Protein AF-A0A5J5PH80-F1 (afdb_monomer_lite)

Structure (mmCIF, N/CA/C/O backbone):
data_AF-A0A5J5PH80-F1
#
_entry.id   AF-A0A5J5PH80-F1
#
loop_
_atom_site.group_PDB
_atom_site.id
_atom_site.type_symbol
_atom_site.label_atom_id
_atom_site.label_alt_id
_atom_site.label_comp_id
_atom_site.label_asym_id
_atom_site.label_entity_id
_atom_site.label_seq_id
_atom_site.pdbx_PDB_ins_code
_atom_site.Cartn_x
_atom_site.Cartn_y
_atom_site.Cartn_z
_atom_site.occupancy
_atom_site.B_iso_or_equiv
_atom_site.auth_seq_id
_atom_site.auth_comp_id
_atom_site.auth_asym_id
_atom_site.auth_atom_id
_atom_site.pdbx_PDB_model_num
ATOM 1 N N . MET A 1 1 ? -24.394 7.312 4.387 1.00 53.53 1 MET A N 1
ATOM 2 C CA . MET A 1 1 ? -23.937 7.908 5.662 1.00 53.53 1 MET A CA 1
ATOM 3 C C . MET A 1 1 ? -22.874 6.989 6.237 1.00 53.53 1 MET A C 1
ATOM 5 O O . MET A 1 1 ? -23.174 5.819 6.435 1.00 53.53 1 MET A O 1
ATOM 9 N N . ASN A 1 2 ? -21.636 7.462 6.398 1.00 76.44 2 ASN A N 1
ATOM 10 C CA . ASN A 1 2 ? -20.517 6.622 6.822 1.00 76.44 2 ASN A CA 1
ATOM 11 C C . ASN A 1 2 ? -20.272 6.758 8.334 1.00 76.44 2 ASN A C 1
ATOM 13 O O . ASN A 1 2 ? -19.754 7.769 8.801 1.00 76.44 2 ASN A O 1
ATOM 17 N N . VAL A 1 3 ? -20.678 5.745 9.103 1.00 77.25 3 VAL A N 1
ATOM 18 C CA . VAL A 1 3 ? -20.562 5.739 10.574 1.00 77.25 3 VAL A CA 1
ATOM 19 C C . VAL A 1 3 ? -19.098 5.765 11.028 1.00 77.25 3 VAL A C 1
ATOM 21 O O . VAL A 1 3 ? -18.773 6.423 12.016 1.00 77.25 3 VAL A O 1
ATOM 24 N N . ILE A 1 4 ? -18.200 5.105 10.288 1.00 75.75 4 ILE A N 1
ATOM 25 C CA . ILE A 1 4 ? -16.767 5.048 10.616 1.00 75.75 4 ILE A CA 1
ATOM 26 C C . ILE A 1 4 ? -16.146 6.439 10.505 1.00 75.75 4 ILE A C 1
ATOM 28 O O . ILE A 1 4 ? -15.425 6.869 11.402 1.00 75.75 4 ILE A O 1
ATOM 32 N N . GLU A 1 5 ? -16.478 7.174 9.446 1.00 75.62 5 GLU A N 1
ATOM 33 C CA . GLU A 1 5 ? -15.987 8.536 9.231 1.00 75.62 5 GLU A CA 1
ATOM 34 C C . GLU A 1 5 ? -16.422 9.476 10.371 1.00 75.62 5 GLU A C 1
ATOM 36 O O . GLU A 1 5 ? -15.592 10.172 10.967 1.00 75.62 5 GLU A O 1
ATOM 41 N N . GLN A 1 6 ? -17.701 9.420 10.760 1.00 78.75 6 GLN A N 1
ATOM 42 C CA . GLN A 1 6 ? -18.272 10.246 11.834 1.00 78.75 6 GLN A CA 1
ATOM 43 C C . GLN A 1 6 ? -17.714 9.918 13.224 1.00 78.75 6 GLN A C 1
ATOM 45 O O . GLN A 1 6 ? -17.616 10.797 14.083 1.00 78.75 6 GLN A O 1
ATOM 50 N N . CYS A 1 7 ? -17.337 8.661 13.460 1.00 80.25 7 CYS A N 1
ATOM 51 C CA . CYS A 1 7 ? -16.771 8.208 14.728 1.00 80.25 7 CYS A CA 1
ATOM 52 C C . CYS A 1 7 ? -15.243 8.082 14.706 1.00 80.25 7 CYS A C 1
ATOM 54 O O . CYS A 1 7 ? -14.671 7.626 15.697 1.00 80.25 7 CYS A O 1
ATOM 56 N N . SER A 1 8 ? -14.580 8.514 13.629 1.00 77.31 8 SER A N 1
ATOM 57 C CA . SER A 1 8 ? -13.155 8.264 13.376 1.00 77.31 8 SER A CA 1
ATOM 58 C C . SER A 1 8 ? -12.263 8.610 14.566 1.00 77.31 8 SER A C 1
ATOM 60 O O . SER A 1 8 ? -11.533 7.750 15.041 1.00 77.31 8 SER A O 1
ATOM 62 N N . LYS A 1 9 ? -12.421 9.799 15.157 1.00 78.25 9 LYS A N 1
ATOM 63 C CA . LYS A 1 9 ? -11.645 10.233 16.337 1.00 78.25 9 LYS A CA 1
ATOM 64 C C . LYS A 1 9 ? -11.804 9.331 17.569 1.00 78.25 9 LYS A C 1
ATOM 66 O O . LYS A 1 9 ? -10.885 9.225 18.370 1.00 78.25 9 LYS A O 1
ATOM 71 N N . LYS A 1 10 ? -12.977 8.717 17.758 1.00 83.81 10 LYS A N 1
ATOM 72 C CA . LYS A 1 10 ? -13.248 7.817 18.896 1.00 83.81 10 LYS A CA 1
ATOM 73 C C . LYS A 1 10 ? -12.742 6.402 18.625 1.00 83.81 10 LYS A C 1
ATOM 75 O O . LYS A 1 10 ? -12.327 5.718 19.553 1.00 83.81 10 LYS A O 1
ATOM 80 N N . LEU A 1 11 ? -12.804 5.972 17.365 1.00 82.75 11 LEU A N 1
ATOM 81 C CA . LEU A 1 11 ? -12.412 4.631 16.936 1.00 82.75 11 LEU A CA 1
ATOM 82 C C . LEU A 1 11 ? -10.906 4.508 16.681 1.00 82.75 11 LEU A C 1
ATOM 84 O O . LEU A 1 11 ? -10.367 3.411 16.797 1.00 82.75 11 LEU A O 1
ATOM 88 N N . GLU A 1 12 ? -10.232 5.617 16.373 1.00 85.19 12 GLU A N 1
ATOM 89 C CA . GLU A 1 12 ? -8.839 5.646 15.930 1.00 85.19 12 GLU A CA 1
ATOM 90 C C . GLU A 1 12 ? -7.900 4.8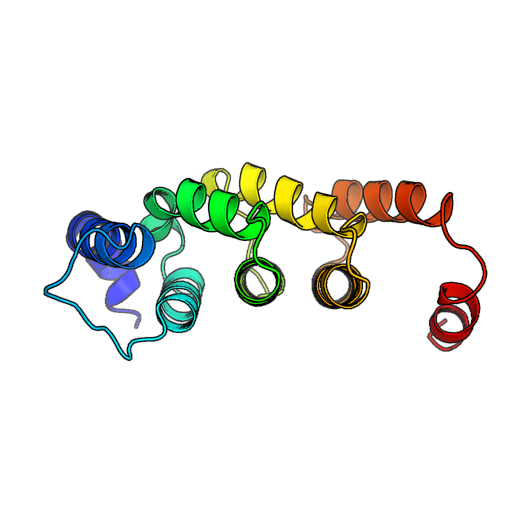96 16.872 1.00 85.19 12 GLU A C 1
ATOM 92 O O . GLU A 1 12 ? -7.191 3.994 16.434 1.00 85.19 12 GLU A O 1
ATOM 97 N N . ALA A 1 13 ? -7.930 5.214 18.169 1.00 87.00 13 ALA A N 1
ATOM 98 C CA . ALA A 1 13 ? -7.035 4.594 19.141 1.00 87.00 13 ALA A CA 1
ATOM 99 C C . ALA A 1 13 ? -7.238 3.071 19.234 1.00 87.00 13 ALA A C 1
ATOM 101 O O . ALA A 1 13 ? -6.259 2.327 19.227 1.00 87.00 13 ALA A O 1
ATOM 102 N N . GLY A 1 14 ? -8.493 2.611 19.268 1.00 87.38 14 GLY A N 1
ATOM 103 C CA . GLY A 1 14 ? -8.821 1.188 19.367 1.00 87.38 14 GLY A CA 1
ATOM 104 C C . GLY A 1 1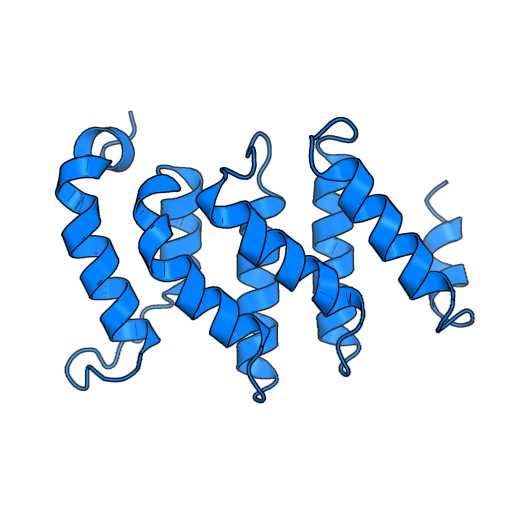4 ? -8.458 0.413 18.100 1.00 87.38 14 GLY A C 1
ATOM 105 O O . GLY A 1 14 ? -7.795 -0.617 18.178 1.00 87.38 14 GLY A O 1
ATOM 106 N N . ILE A 1 15 ? -8.822 0.940 16.926 1.00 87.88 15 ILE A N 1
ATOM 107 C CA . ILE A 1 15 ? -8.478 0.338 15.629 1.00 87.88 15 ILE A CA 1
ATOM 108 C C . ILE A 1 15 ? -6.960 0.270 15.460 1.00 87.88 15 ILE A C 1
ATOM 110 O O . ILE A 1 15 ? -6.426 -0.779 15.103 1.00 87.88 15 ILE A O 1
ATOM 114 N N . LYS A 1 16 ? -6.257 1.366 15.762 1.00 88.69 16 LYS A N 1
ATOM 115 C CA . LYS A 1 16 ? -4.797 1.425 15.697 1.00 88.69 16 LYS A CA 1
ATOM 116 C C . LYS A 1 16 ? -4.161 0.370 16.598 1.00 88.69 16 LYS A C 1
ATOM 118 O O . LYS A 1 16 ? -3.276 -0.342 16.141 1.00 88.69 16 LYS A O 1
ATOM 123 N N . GLN A 1 17 ? -4.602 0.259 17.851 1.00 87.94 17 GLN A N 1
ATOM 124 C CA . GLN A 1 17 ? -4.073 -0.739 18.783 1.00 87.94 17 GLN A CA 1
ATOM 125 C C . GLN A 1 17 ? -4.288 -2.164 18.269 1.00 87.94 17 GLN A C 1
ATOM 127 O O . GLN A 1 17 ? -3.336 -2.938 18.247 1.00 87.94 17 GLN A O 1
ATOM 132 N N . ILE A 1 18 ? -5.495 -2.488 17.793 1.00 88.06 18 ILE A N 1
ATOM 133 C CA . ILE A 1 18 ? -5.808 -3.819 17.255 1.00 88.06 18 ILE A CA 1
ATOM 134 C C . ILE A 1 18 ? -4.917 -4.144 16.052 1.00 88.06 18 ILE A C 1
ATOM 136 O O . ILE A 1 18 ? -4.289 -5.201 16.034 1.00 88.06 18 ILE A O 1
ATOM 140 N N . LEU A 1 19 ? -4.825 -3.239 15.071 1.00 90.06 19 LEU A N 1
ATOM 141 C CA . LEU A 1 19 ? -4.015 -3.463 13.873 1.00 90.06 19 LEU A CA 1
ATOM 142 C C . LEU A 1 19 ? -2.533 -3.616 14.217 1.00 90.06 19 LEU A C 1
ATOM 144 O O . LEU A 1 19 ? -1.904 -4.557 13.749 1.00 90.06 19 LEU A O 1
ATOM 148 N N . ILE A 1 20 ? -1.987 -2.757 15.082 1.00 88.88 20 ILE A N 1
ATOM 149 C CA . ILE A 1 20 ? -0.590 -2.863 15.521 1.00 88.88 20 ILE A CA 1
ATOM 150 C C . ILE A 1 20 ? -0.328 -4.215 16.189 1.00 88.88 20 ILE A C 1
ATOM 152 O O . ILE A 1 20 ? 0.658 -4.865 15.857 1.00 88.88 20 ILE A O 1
ATOM 156 N N . SER A 1 21 ? -1.210 -4.661 17.086 1.00 87.12 21 SER A N 1
ATOM 157 C CA . SER A 1 21 ? -1.047 -5.943 17.776 1.00 87.12 21 SER A CA 1
ATOM 158 C C . SER A 1 21 ? -1.103 -7.151 16.840 1.00 87.12 21 SER A C 1
ATOM 160 O O . SER A 1 21 ? -0.409 -8.135 17.084 1.00 87.12 21 SER A O 1
ATOM 162 N N . VAL A 1 22 ? -1.930 -7.102 15.790 1.00 87.06 22 VAL A N 1
ATOM 163 C CA . VAL A 1 22 ? -1.996 -8.173 14.782 1.00 87.06 22 VAL A CA 1
ATOM 164 C C . VAL A 1 22 ? -0.759 -8.140 13.883 1.00 87.06 22 VAL A C 1
ATOM 166 O O . VAL A 1 22 ? -0.156 -9.180 13.635 1.00 87.06 22 VAL A O 1
ATOM 169 N N . MET A 1 23 ? -0.336 -6.952 13.444 1.00 88.00 23 MET A N 1
ATOM 170 C CA . MET A 1 23 ? 0.811 -6.779 12.546 1.00 88.00 23 MET A CA 1
ATOM 171 C C . MET A 1 23 ? 2.161 -7.061 13.217 1.00 88.00 23 MET A C 1
ATOM 173 O O . MET A 1 23 ? 3.089 -7.494 12.540 1.00 88.00 23 MET A O 1
ATOM 177 N N . SER A 1 24 ? 2.303 -6.821 14.526 1.00 82.88 24 SER A N 1
ATOM 178 C CA . SER A 1 24 ? 3.557 -7.098 15.243 1.00 82.88 24 SER A CA 1
ATOM 179 C C . SER A 1 24 ? 3.751 -8.578 15.579 1.00 82.88 24 SER A C 1
ATOM 181 O O . SER A 1 24 ? 4.861 -8.988 15.904 1.00 82.88 24 SER A O 1
ATOM 183 N N . GLY A 1 25 ? 2.692 -9.391 15.503 1.00 75.06 25 GLY A N 1
ATOM 184 C CA . GLY A 1 25 ? 2.737 -10.803 15.888 1.00 75.06 25 GLY A CA 1
ATOM 185 C C . GLY A 1 25 ? 2.866 -11.045 17.398 1.00 75.06 25 GLY A C 1
ATOM 186 O O . GLY A 1 25 ? 2.934 -12.199 17.818 1.00 75.06 25 GLY A O 1
ATOM 187 N N . ASP A 1 26 ? 2.853 -9.992 18.225 1.00 66.56 26 ASP A N 1
ATOM 188 C CA . ASP A 1 26 ? 3.008 -10.094 19.685 1.00 66.56 26 ASP A CA 1
ATOM 189 C C . ASP A 1 26 ? 1.781 -10.713 20.372 1.00 66.56 26 ASP A C 1
ATOM 191 O O . ASP A 1 26 ? 1.843 -11.150 21.524 1.00 66.56 26 ASP A O 1
ATOM 195 N N . ASN A 1 27 ? 0.639 -10.754 19.683 1.00 58.41 27 ASN A N 1
ATOM 196 C CA . ASN A 1 27 ? -0.632 -11.107 20.292 1.00 58.41 27 ASN A CA 1
ATOM 197 C C . ASN A 1 27 ? -1.015 -12.570 20.016 1.00 58.41 27 ASN A C 1
ATOM 199 O O . ASN A 1 27 ? -1.761 -12.876 19.090 1.00 58.41 27 ASN A O 1
ATOM 203 N N . GLN A 1 28 ? -0.565 -13.488 20.880 1.00 54.47 28 GLN A N 1
ATOM 204 C CA . GLN A 1 28 ? -0.951 -14.912 20.832 1.00 54.47 28 GLN A CA 1
ATOM 205 C C . GLN A 1 28 ? -2.474 -15.146 20.967 1.00 54.47 28 GLN A C 1
ATOM 207 O O . GLN A 1 28 ? -2.970 -16.211 20.598 1.00 54.47 28 GLN A O 1
ATOM 212 N N . LEU A 1 29 ? -3.214 -14.163 21.499 1.00 49.91 29 LEU A N 1
ATOM 213 C CA . LEU A 1 29 ? -4.667 -14.208 21.718 1.00 49.91 29 LEU A CA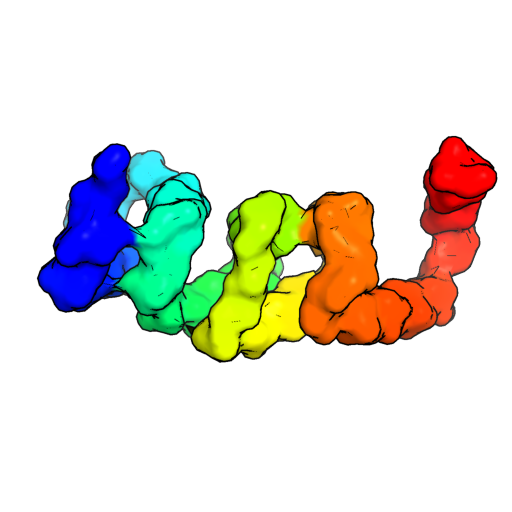 1
ATOM 214 C C . LEU A 1 29 ? -5.485 -14.020 20.438 1.00 49.91 29 LEU A C 1
ATOM 216 O O . LEU A 1 29 ? -6.631 -14.459 20.374 1.00 49.91 29 LEU A O 1
ATOM 220 N N . ILE A 1 30 ? -4.900 -13.400 19.414 1.00 54.91 30 ILE A N 1
ATOM 221 C CA . ILE A 1 30 ? -5.527 -13.219 18.112 1.00 54.91 30 ILE A CA 1
ATOM 222 C C . ILE A 1 30 ? -4.750 -14.102 17.132 1.00 54.91 30 ILE A C 1
ATOM 224 O O . ILE A 1 30 ? -3.927 -13.636 16.352 1.00 54.91 30 ILE A O 1
ATOM 228 N N . LYS A 1 31 ? -5.015 -15.416 17.161 1.00 52.97 31 LYS A N 1
ATOM 229 C CA . LYS A 1 31 ? -4.772 -16.286 15.996 1.00 52.97 31 LYS A CA 1
ATOM 230 C C . LYS A 1 31 ? -5.761 -15.872 14.906 1.00 52.97 31 LYS A C 1
ATOM 232 O O . LYS A 1 31 ? -6.735 -16.573 14.653 1.00 52.97 31 LYS A O 1
ATOM 237 N N . SER A 1 32 ? -5.623 -14.670 14.358 1.00 56.66 32 SER A N 1
ATOM 238 C CA . SER A 1 32 ? -6.624 -14.181 13.429 1.00 56.66 32 SER A CA 1
ATOM 239 C C . SER A 1 32 ? -6.444 -14.844 12.076 1.00 56.66 32 SER A C 1
ATOM 241 O O . SER A 1 32 ? -5.495 -14.559 11.356 1.00 56.66 32 SER A O 1
ATOM 243 N N . GLU A 1 33 ? -7.452 -15.624 11.701 1.00 68.00 33 GLU A N 1
ATOM 244 C CA . GLU A 1 33 ? -7.863 -15.849 10.309 1.00 68.00 33 GLU A CA 1
ATOM 245 C C . GLU A 1 33 ? -8.265 -14.536 9.601 1.00 68.00 33 GLU A C 1
ATOM 247 O O . GLU A 1 33 ? -8.526 -14.525 8.403 1.00 68.00 33 GLU A O 1
ATOM 252 N N . ILE A 1 34 ? -8.336 -13.425 10.343 1.00 76.75 34 ILE A N 1
ATOM 253 C CA . ILE A 1 34 ? -8.642 -12.088 9.836 1.00 76.75 34 ILE A CA 1
ATOM 254 C C . ILE A 1 34 ? -7.508 -11.623 8.928 1.00 76.75 34 ILE A C 1
ATOM 256 O O . ILE A 1 34 ? -6.379 -11.400 9.371 1.00 76.75 34 ILE A O 1
ATOM 260 N N . ASP A 1 35 ? -7.860 -11.403 7.668 1.00 88.25 35 ASP A N 1
ATOM 261 C CA . ASP A 1 35 ? -7.027 -10.680 6.726 1.00 88.25 35 ASP A CA 1
ATOM 262 C C . ASP A 1 35 ? -7.027 -9.187 7.092 1.00 88.25 35 ASP A C 1
ATOM 264 O O . ASP A 1 35 ? -7.945 -8.426 6.775 1.00 88.25 35 ASP A O 1
ATOM 268 N N . TYR A 1 36 ? -6.004 -8.764 7.831 1.00 91.38 36 TYR A N 1
ATOM 269 C CA . TYR A 1 36 ? -5.859 -7.369 8.234 1.00 91.38 36 TYR A CA 1
ATOM 270 C C . TYR A 1 36 ? -5.556 -6.449 7.043 1.00 91.38 36 TYR A C 1
ATOM 272 O O . TYR A 1 36 ? -5.815 -5.249 7.146 1.00 91.38 36 TYR A O 1
ATOM 280 N N . HIS A 1 37 ? -5.060 -6.967 5.910 1.00 94.00 37 HIS A N 1
ATOM 281 C CA . HIS A 1 37 ? -4.865 -6.158 4.708 1.00 94.00 37 HIS A CA 1
ATOM 282 C C . HIS A 1 37 ? -6.214 -5.718 4.129 1.00 94.00 37 HIS A C 1
ATOM 284 O O . HIS A 1 37 ? -6.379 -4.538 3.817 1.00 94.00 37 HIS A O 1
ATOM 290 N N . GLU A 1 38 ? -7.208 -6.609 4.102 1.00 93.00 38 GLU A N 1
ATOM 291 C CA . GLU A 1 38 ? -8.587 -6.274 3.709 1.00 93.00 38 GLU A CA 1
ATOM 292 C C . GLU A 1 38 ? -9.235 -5.260 4.667 1.00 93.00 38 GLU A C 1
ATOM 294 O O . GLU A 1 38 ? -9.893 -4.307 4.240 1.00 93.00 38 GLU A O 1
ATOM 299 N N . VAL A 1 39 ? -8.997 -5.402 5.976 1.00 92.69 39 VAL A N 1
ATOM 300 C CA . VAL A 1 39 ? -9.480 -4.435 6.979 1.00 92.69 39 VAL A CA 1
ATOM 301 C C . VAL A 1 39 ? -8.874 -3.049 6.741 1.00 92.69 39 VAL A C 1
ATOM 303 O O . VAL A 1 39 ? -9.594 -2.048 6.756 1.00 92.69 39 VAL A O 1
ATOM 306 N N . ILE A 1 40 ? -7.564 -2.974 6.486 1.00 95.06 40 ILE A N 1
ATOM 307 C CA . ILE A 1 40 ? -6.877 -1.716 6.170 1.00 95.06 40 ILE A CA 1
ATOM 308 C C . ILE A 1 40 ? -7.450 -1.099 4.891 1.00 95.06 40 ILE A C 1
ATOM 310 O O . ILE A 1 40 ? -7.729 0.099 4.882 1.00 95.06 40 ILE A O 1
ATOM 314 N N . TYR A 1 41 ? -7.677 -1.894 3.842 1.00 94.62 41 TYR A N 1
ATOM 315 C CA . TYR A 1 41 ? -8.284 -1.414 2.600 1.00 94.62 41 TYR A CA 1
ATOM 316 C C . TYR A 1 41 ? -9.662 -0.778 2.841 1.00 94.62 41 TYR A C 1
ATOM 318 O O . TYR A 1 41 ? -9.903 0.365 2.440 1.00 94.62 41 TYR A O 1
ATOM 326 N N . GLY A 1 42 ? -10.539 -1.470 3.577 1.00 92.31 42 GLY A N 1
ATOM 327 C CA . GLY A 1 42 ? -11.875 -0.968 3.904 1.00 92.31 42 GLY A CA 1
ATOM 328 C C . GLY A 1 42 ? -11.852 0.322 4.731 1.00 92.31 42 GLY A C 1
ATOM 329 O O . GLY A 1 42 ? -12.628 1.245 4.467 1.00 92.31 42 GLY A O 1
ATOM 330 N N . ILE A 1 43 ? -10.935 0.429 5.699 1.00 91.75 43 ILE A N 1
ATOM 331 C CA . ILE A 1 43 ? -10.783 1.643 6.513 1.00 91.75 43 ILE A CA 1
ATOM 332 C C . ILE A 1 43 ? -10.212 2.789 5.676 1.00 91.75 43 ILE A C 1
ATOM 334 O O . ILE A 1 43 ? -10.688 3.915 5.788 1.00 91.75 43 ILE A O 1
ATOM 338 N N . TYR A 1 44 ? -9.231 2.534 4.811 1.00 92.38 44 TYR A N 1
ATOM 339 C CA . TYR A 1 44 ? -8.611 3.581 4.000 1.00 92.38 44 TYR A CA 1
ATOM 340 C C . TYR A 1 44 ? -9.613 4.244 3.053 1.00 92.38 44 TYR A C 1
ATOM 342 O O . TYR A 1 44 ? -9.599 5.463 2.910 1.00 92.38 44 TYR A O 1
ATOM 350 N N . HIS A 1 45 ? -10.529 3.465 2.470 1.00 87.25 45 HIS A N 1
ATOM 351 C CA . HIS A 1 45 ? -11.589 3.986 1.605 1.00 87.25 45 HIS A CA 1
ATOM 352 C C . HIS A 1 45 ? -12.508 5.000 2.318 1.00 87.25 45 HIS A C 1
ATOM 354 O O . HIS A 1 45 ? -13.105 5.854 1.667 1.00 87.25 45 HIS A O 1
ATOM 360 N N . CYS A 1 46 ? -12.660 4.917 3.646 1.00 86.75 46 CYS A N 1
ATOM 361 C CA . CYS A 1 46 ? -13.594 5.763 4.393 1.00 86.75 46 CYS A CA 1
ATOM 362 C C . CYS A 1 46 ? -12.964 6.773 5.356 1.00 86.75 46 CYS A C 1
ATOM 364 O O . CYS A 1 46 ? -13.540 7.833 5.584 1.00 86.75 46 CYS A O 1
ATOM 366 N N . ALA A 1 47 ? -11.837 6.436 5.972 1.00 87.88 47 ALA A N 1
ATOM 367 C CA . ALA A 1 47 ? -11.215 7.214 7.034 1.00 87.88 47 ALA A CA 1
ATOM 368 C C . ALA A 1 47 ? -9.694 6.955 7.080 1.00 87.88 47 ALA A C 1
ATOM 370 O O . ALA A 1 47 ? -9.186 6.417 8.072 1.00 87.88 47 ALA A O 1
ATOM 371 N N . PRO A 1 48 ? -8.936 7.341 6.034 1.00 88.94 48 PRO A N 1
ATOM 372 C CA . PRO A 1 48 ? -7.503 7.053 5.927 1.00 88.94 48 PRO A CA 1
ATOM 373 C C . PRO A 1 48 ? -6.678 7.625 7.092 1.00 88.94 48 PRO A C 1
ATOM 375 O O . PRO A 1 48 ? -5.648 7.063 7.456 1.00 88.94 48 PRO A O 1
ATOM 378 N N . GLN A 1 49 ? -7.149 8.695 7.741 1.00 86.50 49 GLN A N 1
ATOM 379 C CA . GLN A 1 49 ? -6.515 9.297 8.918 1.00 86.50 49 GLN A CA 1
ATOM 380 C C . GLN A 1 49 ? -6.334 8.313 10.086 1.00 86.50 49 GLN A C 1
ATOM 382 O O . GLN A 1 49 ? -5.315 8.372 10.776 1.00 86.50 49 GLN A O 1
ATOM 387 N N . ILE A 1 50 ? -7.267 7.365 10.255 1.00 89.75 50 ILE A N 1
ATOM 388 C CA . ILE A 1 50 ? -7.224 6.352 11.324 1.00 89.75 50 ILE A CA 1
ATOM 389 C C . ILE A 1 50 ? -5.992 5.444 11.177 1.00 89.75 50 ILE A C 1
ATOM 391 O O . ILE A 1 50 ? -5.458 4.924 12.155 1.00 89.75 50 ILE A O 1
ATOM 395 N N . LEU A 1 51 ? -5.522 5.264 9.944 1.00 92.19 51 LEU A N 1
ATOM 396 C CA . LEU A 1 51 ? -4.461 4.327 9.593 1.00 92.19 51 LEU A CA 1
ATOM 397 C C . LEU A 1 51 ? -3.059 4.944 9.645 1.00 92.19 51 LEU A C 1
ATOM 399 O O . LEU A 1 51 ? -2.077 4.238 9.432 1.00 92.19 51 LEU A O 1
ATOM 403 N N . SER A 1 52 ? -2.926 6.232 9.969 1.00 90.19 52 SER A N 1
ATOM 404 C CA . SER A 1 52 ? -1.615 6.894 10.079 1.00 90.19 52 SER A CA 1
ATOM 405 C C . SER A 1 52 ? -0.646 6.130 10.995 1.00 90.19 52 SER A C 1
ATOM 407 O O . SER A 1 52 ? 0.539 5.994 10.698 1.00 90.19 52 SER A O 1
ATOM 409 N N . GLY A 1 53 ? -1.168 5.549 12.079 1.00 89.88 53 GLY A N 1
ATOM 410 C CA . GLY A 1 53 ? -0.399 4.767 13.042 1.00 89.88 53 GLY A CA 1
ATOM 411 C C . GLY A 1 53 ? 0.117 3.414 12.547 1.00 89.88 53 GLY A C 1
ATOM 412 O O . GLY A 1 53 ? 1.026 2.881 13.177 1.00 89.88 53 GLY A O 1
ATOM 413 N N . VAL A 1 54 ? -0.430 2.861 11.458 1.00 92.44 54 VAL A N 1
ATOM 414 C CA . VAL A 1 54 ? -0.012 1.553 10.914 1.00 92.44 54 VAL A CA 1
ATOM 415 C C . VAL A 1 54 ? 0.967 1.675 9.745 1.00 92.44 54 VAL A C 1
ATOM 417 O O . VAL A 1 54 ? 1.581 0.688 9.347 1.00 92.44 54 VAL A O 1
ATOM 420 N N . VAL A 1 55 ? 1.176 2.890 9.226 1.00 94.25 55 VAL A N 1
ATOM 421 C CA . VAL A 1 55 ? 2.089 3.169 8.104 1.00 94.25 55 VAL A CA 1
ATOM 422 C C . VAL A 1 55 ? 3.507 2.609 8.318 1.00 94.25 55 VAL A C 1
ATOM 424 O O . VAL A 1 55 ? 4.029 1.994 7.382 1.00 94.25 55 VAL A O 1
ATOM 427 N N . PRO A 1 56 ? 4.148 2.733 9.502 1.00 94.62 56 PRO A N 1
ATOM 428 C CA . PRO A 1 56 ? 5.477 2.156 9.718 1.00 94.62 56 PRO A CA 1
ATOM 429 C C . PRO A 1 56 ? 5.510 0.630 9.570 1.00 94.62 56 PRO A C 1
ATOM 431 O O . PRO A 1 56 ? 6.479 0.088 9.044 1.00 94.62 56 PRO A O 1
ATOM 434 N N . TYR A 1 57 ? 4.439 -0.060 9.969 1.00 94.44 57 TYR A N 1
ATOM 435 C CA . TYR A 1 57 ? 4.336 -1.516 9.872 1.00 94.44 57 TYR A CA 1
ATOM 436 C C . TYR A 1 57 ? 4.170 -1.958 8.418 1.00 94.44 57 TYR A C 1
ATOM 438 O O . TYR A 1 57 ? 4.918 -2.813 7.954 1.00 94.44 57 TYR A O 1
ATOM 446 N N . LEU A 1 58 ? 3.285 -1.301 7.660 1.00 96.12 58 LEU A N 1
ATOM 447 C CA . LEU A 1 58 ? 3.151 -1.536 6.216 1.00 96.12 58 LEU A CA 1
ATOM 448 C C . LEU A 1 58 ? 4.457 -1.241 5.462 1.00 96.12 58 LEU A C 1
ATOM 450 O O . LEU A 1 58 ? 4.819 -1.950 4.525 1.00 96.12 58 LEU A O 1
ATOM 454 N N . THR A 1 59 ? 5.196 -0.215 5.891 1.00 96.81 59 THR A N 1
ATOM 455 C CA . THR A 1 59 ? 6.522 0.092 5.336 1.00 96.81 59 THR A CA 1
ATOM 456 C C . THR A 1 59 ? 7.513 -1.037 5.624 1.00 96.81 59 THR A C 1
ATOM 458 O O . THR A 1 59 ? 8.262 -1.433 4.732 1.00 96.81 59 THR A O 1
ATOM 461 N N . GLY A 1 60 ? 7.484 -1.597 6.837 1.00 96.44 60 GLY A N 1
ATOM 462 C CA . GLY A 1 60 ? 8.251 -2.790 7.194 1.00 96.44 60 GLY A CA 1
ATOM 463 C C . GLY A 1 60 ? 7.908 -3.990 6.309 1.00 96.44 60 GLY A C 1
ATOM 464 O O . GLY A 1 60 ? 8.812 -4.647 5.802 1.00 96.44 60 GLY A O 1
ATOM 465 N N . GLU A 1 61 ? 6.624 -4.229 6.033 1.00 96.94 61 GLU A N 1
ATOM 466 C CA . GLU A 1 61 ? 6.199 -5.315 5.143 1.00 96.94 61 GLU A CA 1
ATOM 467 C C . GLU A 1 61 ? 6.660 -5.112 3.688 1.00 96.94 61 GLU A C 1
ATOM 469 O O . GLU A 1 61 ? 7.102 -6.066 3.048 1.00 96.94 61 GLU A O 1
ATOM 474 N N . LEU A 1 62 ? 6.644 -3.876 3.168 1.00 97.88 62 LEU A N 1
ATOM 475 C CA . LEU A 1 62 ? 7.206 -3.557 1.845 1.00 97.88 62 LEU A CA 1
ATOM 476 C C . LEU A 1 62 ? 8.715 -3.831 1.759 1.00 97.88 62 LEU A C 1
ATOM 478 O O . LEU A 1 62 ? 9.236 -4.050 0.663 1.00 97.88 62 LEU A O 1
ATOM 482 N N . LEU A 1 63 ? 9.428 -3.751 2.883 1.00 97.06 63 LEU A N 1
ATOM 483 C CA . LEU A 1 63 ? 10.876 -3.955 2.996 1.00 97.06 63 LEU A CA 1
ATOM 484 C C . LEU A 1 63 ? 11.245 -5.372 3.464 1.00 97.06 63 LEU A C 1
ATOM 486 O O . LEU A 1 63 ? 12.429 -5.674 3.585 1.00 97.06 63 LEU A O 1
ATOM 490 N N . ALA A 1 64 ? 10.258 -6.233 3.718 1.00 97.00 64 ALA A N 1
ATOM 491 C CA . ALA A 1 64 ? 10.476 -7.543 4.314 1.00 97.00 64 ALA A CA 1
ATOM 492 C C . ALA A 1 64 ? 11.346 -8.448 3.434 1.00 97.00 64 ALA A C 1
ATOM 494 O O . ALA A 1 64 ? 11.274 -8.417 2.204 1.00 97.00 64 ALA A O 1
ATOM 495 N N . ASP A 1 65 ? 12.121 -9.340 4.045 1.00 96.12 65 ASP A N 1
ATOM 496 C CA . ASP A 1 65 ? 12.892 -10.326 3.286 1.00 96.12 65 ASP A CA 1
ATOM 497 C C . ASP A 1 65 ? 12.001 -11.403 2.659 1.00 96.12 65 ASP A C 1
ATOM 499 O O . ASP A 1 65 ? 12.269 -11.863 1.540 1.00 96.12 65 ASP A O 1
ATOM 503 N N . GLN A 1 66 ? 10.900 -11.753 3.328 1.00 96.75 66 GLN A N 1
ATOM 504 C CA . GLN A 1 66 ? 9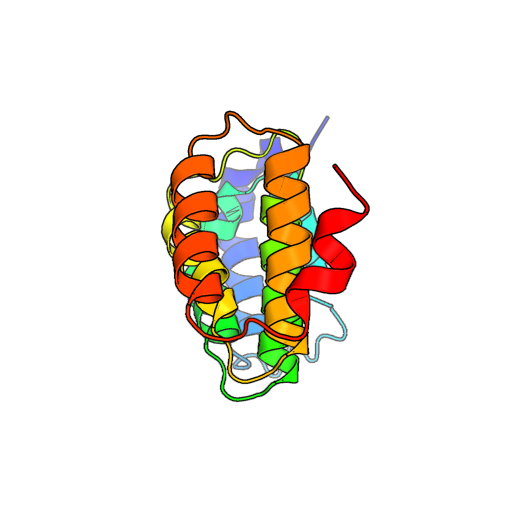.953 -12.755 2.854 1.00 96.75 66 GLN A CA 1
ATOM 505 C C . GLN A 1 66 ? 9.187 -12.238 1.630 1.00 96.75 66 GLN A C 1
ATOM 507 O O . GLN A 1 66 ? 8.559 -11.179 1.666 1.00 96.75 66 GLN A O 1
ATOM 512 N N . LEU A 1 67 ? 9.239 -12.998 0.531 1.00 96.88 67 LEU A N 1
ATOM 513 C CA . LEU A 1 67 ? 8.579 -12.633 -0.724 1.00 96.88 67 LEU A CA 1
ATOM 514 C C . LEU A 1 67 ? 7.065 -12.471 -0.550 1.00 96.88 67 LEU A C 1
ATOM 516 O O . LEU A 1 67 ? 6.515 -11.467 -0.994 1.00 96.88 67 LEU A O 1
ATOM 520 N N . ASP A 1 68 ? 6.411 -13.417 0.123 1.00 96.31 68 ASP A N 1
ATOM 521 C CA . ASP A 1 68 ? 4.956 -13.394 0.299 1.00 96.31 68 ASP A CA 1
ATOM 522 C C . ASP A 1 68 ? 4.493 -12.156 1.071 1.00 96.31 68 ASP A C 1
ATOM 524 O O . ASP A 1 68 ? 3.515 -11.515 0.684 1.00 96.31 68 ASP A O 1
ATOM 528 N N . THR A 1 69 ? 5.235 -11.763 2.111 1.00 95.38 69 THR A N 1
ATOM 529 C CA . THR A 1 69 ? 4.982 -10.530 2.866 1.00 95.38 69 THR A CA 1
ATOM 530 C C . THR A 1 69 ? 5.088 -9.302 1.964 1.00 95.38 69 THR A C 1
ATOM 532 O O . THR A 1 69 ? 4.155 -8.499 1.919 1.00 95.38 69 THR A O 1
ATOM 535 N N . ARG A 1 70 ? 6.165 -9.186 1.167 1.00 97.25 70 ARG A N 1
ATOM 536 C CA . ARG A 1 70 ? 6.312 -8.067 0.218 1.00 97.25 70 ARG A CA 1
ATOM 537 C C . ARG A 1 70 ? 5.200 -8.043 -0.825 1.00 97.25 70 ARG A C 1
ATOM 539 O O . ARG A 1 70 ? 4.682 -6.972 -1.125 1.00 97.25 70 ARG A O 1
ATOM 546 N N . LEU A 1 71 ? 4.822 -9.195 -1.383 1.00 97.75 71 LEU A N 1
ATOM 547 C CA . LEU A 1 71 ? 3.764 -9.282 -2.395 1.00 97.75 71 LEU A CA 1
ATOM 548 C C . LEU A 1 71 ? 2.413 -8.826 -1.842 1.00 97.75 71 LEU A C 1
ATOM 550 O O . LEU A 1 71 ? 1.720 -8.056 -2.509 1.00 97.75 71 LEU A O 1
ATOM 554 N N . LYS A 1 72 ? 2.049 -9.255 -0.629 1.00 96.69 72 LYS A N 1
ATOM 555 C CA . LYS A 1 72 ? 0.817 -8.809 0.034 1.00 96.69 72 LYS A CA 1
ATOM 556 C C . LYS A 1 72 ? 0.828 -7.301 0.288 1.00 96.69 72 LYS A C 1
ATOM 558 O O . LYS A 1 72 ? -0.115 -6.614 -0.101 1.00 96.69 72 LYS A O 1
ATOM 563 N N . ALA A 1 73 ? 1.928 -6.775 0.825 1.00 97.69 73 ALA A N 1
ATOM 564 C CA . ALA A 1 73 ? 2.071 -5.346 1.088 1.00 97.69 73 ALA A CA 1
ATOM 565 C C . ALA A 1 73 ? 1.996 -4.502 -0.190 1.00 97.69 73 ALA A C 1
ATOM 567 O O . ALA A 1 73 ? 1.286 -3.502 -0.233 1.00 97.69 73 ALA A O 1
ATOM 568 N N . VAL A 1 74 ? 2.673 -4.919 -1.263 1.00 97.81 74 VAL A N 1
ATOM 569 C CA . VAL A 1 74 ? 2.639 -4.220 -2.557 1.00 97.81 74 VAL A CA 1
ATOM 570 C C . VAL A 1 74 ? 1.235 -4.227 -3.158 1.00 97.81 74 VAL A C 1
ATOM 572 O O . VAL A 1 74 ? 0.806 -3.200 -3.682 1.00 97.81 74 VAL A O 1
ATOM 575 N N . ARG A 1 75 ? 0.499 -5.341 -3.062 1.00 97.06 75 ARG A N 1
ATOM 576 C CA . ARG A 1 75 ? -0.896 -5.403 -3.524 1.00 97.06 75 ARG A CA 1
ATOM 577 C C . ARG A 1 75 ? -1.795 -4.462 -2.734 1.00 97.06 75 ARG A C 1
ATOM 579 O O . ARG A 1 75 ? -2.515 -3.680 -3.351 1.00 97.06 75 ARG A O 1
ATOM 586 N N . LEU A 1 76 ? -1.725 -4.497 -1.403 1.00 97.44 76 LEU A N 1
ATOM 587 C CA . LEU A 1 76 ? -2.517 -3.608 -0.557 1.00 97.44 76 LEU A CA 1
ATOM 588 C C . LEU A 1 76 ? -2.187 -2.143 -0.849 1.00 97.44 76 LEU A C 1
ATOM 590 O O . LEU A 1 76 ? -3.065 -1.387 -1.248 1.00 97.44 76 LEU A O 1
ATOM 594 N N . VAL A 1 77 ? -0.923 -1.749 -0.682 1.00 96.62 77 VAL A N 1
ATOM 595 C CA . VAL A 1 77 ? -0.480 -0.353 -0.802 1.00 96.62 77 VAL A CA 1
ATOM 596 C C . VAL A 1 77 ? -0.752 0.191 -2.205 1.00 96.62 77 VAL A C 1
ATOM 598 O O . VAL A 1 77 ? -1.255 1.304 -2.346 1.00 96.62 77 VAL A O 1
ATOM 601 N N . GLY A 1 78 ? -0.508 -0.613 -3.244 1.00 95.12 78 GLY A N 1
ATOM 602 C CA . GLY A 1 78 ? -0.879 -0.264 -4.612 1.00 95.12 78 GLY A CA 1
ATOM 603 C C . GLY A 1 78 ? -2.383 -0.031 -4.765 1.00 95.12 78 GLY A C 1
ATOM 604 O O . GLY A 1 78 ? -2.785 0.958 -5.376 1.00 95.12 78 GLY A O 1
ATOM 605 N N . SER A 1 79 ? -3.211 -0.896 -4.172 1.00 94.94 79 SER A N 1
ATOM 606 C CA . SER A 1 79 ? -4.673 -0.770 -4.208 1.00 94.94 79 SER A CA 1
ATOM 607 C C . SER A 1 79 ? -5.163 0.491 -3.498 1.00 94.94 79 SER A C 1
ATOM 609 O O . SER A 1 79 ? -6.066 1.144 -4.011 1.00 94.94 79 SER A O 1
ATOM 611 N N . LEU A 1 80 ? -4.547 0.879 -2.371 1.00 94.44 80 LEU A N 1
ATOM 612 C CA . LEU A 1 80 ? -4.887 2.118 -1.654 1.00 94.44 80 LEU A CA 1
ATOM 613 C C . LEU A 1 80 ? -4.711 3.353 -2.549 1.00 94.44 80 LEU A C 1
ATOM 615 O O . LEU A 1 80 ? -5.578 4.219 -2.601 1.00 94.44 80 LEU A O 1
ATOM 619 N N . PHE A 1 81 ? -3.597 3.428 -3.278 1.00 91.50 81 PHE A N 1
ATOM 620 C CA . PHE A 1 81 ? -3.254 4.601 -4.090 1.00 91.50 81 PHE A CA 1
ATOM 621 C C . PHE A 1 81 ? -3.912 4.629 -5.468 1.00 91.50 81 PHE A C 1
ATOM 623 O O . PHE A 1 81 ? -4.004 5.698 -6.084 1.00 91.50 81 PHE A O 1
ATOM 630 N N . ALA A 1 82 ? -4.367 3.466 -5.934 1.00 89.94 82 ALA A N 1
ATOM 631 C CA . ALA A 1 82 ? -5.147 3.306 -7.151 1.00 89.94 82 ALA A CA 1
ATOM 632 C C . ALA A 1 82 ? -6.634 3.664 -6.965 1.00 89.94 82 ALA A C 1
ATOM 634 O O . ALA A 1 82 ? -7.363 3.724 -7.957 1.00 89.94 82 ALA A O 1
ATOM 635 N N . LEU A 1 83 ? -7.090 3.913 -5.728 1.00 88.81 83 LEU A N 1
ATOM 636 C CA . LEU A 1 83 ? -8.464 4.330 -5.457 1.00 88.81 83 LEU A CA 1
ATOM 637 C C . LEU A 1 83 ? -8.801 5.651 -6.180 1.00 88.81 83 LEU A C 1
ATOM 639 O O . LEU A 1 83 ? -8.068 6.635 -6.043 1.00 88.81 83 LEU A O 1
ATOM 643 N N . PRO A 1 84 ? -9.918 5.713 -6.931 1.00 79.31 84 PRO A N 1
ATOM 644 C CA . PRO A 1 84 ? -10.348 6.939 -7.594 1.00 79.31 84 PRO A CA 1
ATOM 645 C C . PRO A 1 84 ? -10.612 8.066 -6.590 1.00 79.31 84 PRO A C 1
ATOM 647 O O . PRO A 1 84 ? -11.260 7.852 -5.568 1.00 79.31 84 PRO A O 1
ATOM 650 N N . GLY A 1 85 ? -10.135 9.277 -6.886 1.00 73.75 85 GLY A N 1
ATOM 651 C CA . GLY A 1 85 ? -10.348 10.453 -6.032 1.00 73.75 85 GLY A CA 1
ATOM 652 C C . GLY A 1 85 ? -9.570 10.448 -4.709 1.00 73.75 85 GLY A C 1
ATOM 653 O O . GLY A 1 85 ? -9.728 11.372 -3.912 1.00 73.75 85 GLY A O 1
ATOM 654 N N . ALA A 1 86 ? -8.720 9.445 -4.464 1.00 69.06 86 ALA A N 1
ATOM 655 C CA . ALA A 1 86 ? -7.867 9.401 -3.286 1.00 69.06 86 ALA A CA 1
ATOM 656 C C . ALA A 1 86 ? -6.623 10.281 -3.487 1.00 69.06 86 ALA A C 1
ATOM 658 O O . ALA A 1 86 ? -5.653 9.890 -4.144 1.00 69.06 86 ALA A O 1
ATOM 659 N N . ASN A 1 87 ? -6.627 11.464 -2.872 1.00 78.50 87 ASN A N 1
ATOM 660 C CA . ASN A 1 87 ? -5.389 12.202 -2.642 1.00 78.50 87 ASN A CA 1
ATOM 661 C C . ASN A 1 87 ? -4.575 11.472 -1.573 1.00 78.50 87 ASN A C 1
ATOM 663 O O . ASN A 1 87 ? -5.098 11.139 -0.505 1.00 78.50 87 ASN A O 1
ATOM 667 N N . ILE A 1 88 ? -3.287 11.247 -1.833 1.00 86.00 88 ILE A N 1
ATOM 668 C CA . ILE A 1 88 ? -2.409 10.633 -0.840 1.00 86.00 88 ILE A CA 1
ATOM 669 C C . ILE A 1 88 ? -2.133 11.685 0.231 1.00 86.00 88 ILE A C 1
ATOM 671 O O . ILE A 1 88 ? -1.389 12.643 0.013 1.00 86.00 88 ILE A O 1
ATOM 675 N N . CYS A 1 89 ? -2.758 11.524 1.396 1.00 85.06 89 CYS A N 1
ATOM 676 C CA . CYS A 1 89 ? -2.536 12.433 2.511 1.00 85.06 89 CYS A CA 1
ATOM 677 C C . CYS A 1 89 ? -1.080 12.363 3.001 1.00 85.06 89 CYS A C 1
ATOM 679 O O . CYS A 1 89 ? -0.388 11.362 2.806 1.00 85.06 89 CYS A O 1
ATOM 681 N N . GLU A 1 90 ? -0.611 13.427 3.659 1.00 87.94 90 GLU A N 1
ATOM 682 C CA . GLU A 1 90 ? 0.799 13.589 4.048 1.00 87.94 90 GLU A CA 1
ATOM 683 C C . GLU A 1 90 ? 1.357 12.395 4.833 1.00 87.94 90 GLU A C 1
ATOM 685 O O . GLU A 1 90 ? 2.485 11.970 4.591 1.00 87.94 90 GLU A O 1
ATOM 690 N N . ALA A 1 91 ? 0.547 11.785 5.705 1.00 89.69 91 ALA A N 1
ATOM 691 C CA . ALA A 1 91 ? 0.940 10.609 6.483 1.00 89.69 91 ALA A CA 1
ATOM 692 C C . ALA A 1 91 ? 1.304 9.388 5.614 1.00 89.69 91 ALA A C 1
ATOM 694 O O . ALA A 1 91 ? 2.085 8.542 6.043 1.00 89.69 91 ALA A O 1
ATOM 695 N N . PHE A 1 92 ? 0.759 9.295 4.398 1.00 93.25 92 PHE A N 1
ATOM 696 C CA . PHE A 1 92 ? 0.990 8.191 3.466 1.00 93.25 92 PHE A CA 1
ATOM 697 C C . PHE A 1 92 ? 2.031 8.507 2.382 1.00 93.25 92 PHE A C 1
ATOM 699 O O . PHE A 1 92 ? 2.471 7.597 1.681 1.00 93.25 92 PHE A O 1
ATOM 706 N N . GLN A 1 93 ? 2.477 9.760 2.256 1.00 91.94 93 GLN A N 1
ATOM 707 C CA . GLN A 1 93 ? 3.504 10.137 1.277 1.00 91.94 93 GLN A CA 1
ATOM 708 C C . GLN A 1 93 ? 4.814 9.335 1.441 1.00 91.94 93 GLN A C 1
ATOM 710 O O . GLN A 1 93 ? 5.324 8.829 0.440 1.00 91.94 93 GLN A O 1
ATOM 715 N N . PRO A 1 94 ? 5.355 9.112 2.660 1.00 92.81 94 PRO A N 1
ATOM 716 C CA . PRO A 1 94 ? 6.587 8.334 2.815 1.00 92.81 94 PRO A CA 1
ATOM 717 C C . PRO A 1 94 ? 6.464 6.889 2.314 1.00 92.81 94 PRO A C 1
ATOM 719 O O . PRO A 1 94 ? 7.342 6.402 1.600 1.00 92.81 94 PRO A O 1
ATOM 722 N N . ILE A 1 95 ? 5.357 6.212 2.637 1.00 95.69 95 ILE A N 1
ATOM 723 C CA . ILE A 1 95 ? 5.124 4.832 2.196 1.00 95.69 95 ILE A CA 1
ATOM 724 C C . ILE A 1 95 ? 4.829 4.756 0.694 1.00 95.69 95 ILE A C 1
ATOM 726 O O . ILE A 1 95 ? 5.233 3.791 0.048 1.00 95.69 95 ILE A O 1
ATOM 730 N N . PHE A 1 96 ? 4.216 5.785 0.102 1.00 94.31 96 PHE A N 1
ATOM 731 C CA . PHE A 1 96 ? 4.076 5.881 -1.350 1.00 94.31 96 PHE A CA 1
ATOM 732 C C . PHE A 1 96 ? 5.436 5.896 -2.061 1.00 94.31 96 PHE A C 1
ATOM 734 O O . PHE A 1 96 ? 5.640 5.170 -3.035 1.00 94.31 96 PHE A O 1
ATOM 741 N N . LEU A 1 97 ? 6.407 6.650 -1.542 1.00 92.94 97 LEU A N 1
ATOM 742 C CA . LEU A 1 97 ? 7.760 6.667 -2.100 1.00 92.94 97 LEU A CA 1
ATOM 743 C C . LEU A 1 97 ? 8.464 5.309 -1.954 1.00 92.94 97 LEU A C 1
ATOM 745 O O . LEU A 1 97 ? 9.121 4.862 -2.895 1.00 92.94 97 LEU A O 1
ATOM 749 N N . GLU A 1 98 ? 8.314 4.625 -0.816 1.00 95.81 98 GLU A N 1
ATOM 750 C CA . GLU A 1 98 ? 8.840 3.261 -0.644 1.00 95.81 98 GLU A CA 1
ATOM 751 C C . GLU A 1 98 ? 8.185 2.253 -1.591 1.00 95.81 98 GLU A C 1
ATOM 753 O O . GLU A 1 98 ? 8.874 1.414 -2.175 1.00 95.81 98 GLU A O 1
ATOM 758 N N . PHE A 1 99 ? 6.878 2.380 -1.813 1.00 96.56 99 PHE A N 1
ATOM 759 C CA . PHE A 1 99 ? 6.154 1.593 -2.801 1.00 96.56 99 PHE A CA 1
ATOM 760 C C . PHE A 1 99 ? 6.714 1.808 -4.213 1.00 96.56 99 PHE A C 1
ATOM 762 O O . PHE A 1 99 ? 7.017 0.835 -4.901 1.00 96.56 99 PHE A O 1
ATOM 769 N N . LEU A 1 100 ? 6.963 3.053 -4.635 1.00 93.69 100 LEU A N 1
ATOM 770 C CA . LEU A 1 100 ? 7.574 3.320 -5.943 1.00 93.69 100 LEU A CA 1
ATOM 771 C C . LEU A 1 100 ? 8.986 2.729 -6.068 1.00 93.69 100 LEU A C 1
ATOM 773 O O . LEU A 1 100 ? 9.339 2.210 -7.128 1.00 93.69 100 LEU A O 1
ATOM 777 N N . LYS A 1 101 ? 9.787 2.734 -4.993 1.00 93.25 101 LYS A N 1
ATOM 778 C CA . LYS A 1 101 ? 11.111 2.080 -4.979 1.00 93.25 101 LYS A CA 1
ATOM 779 C C . LYS A 1 101 ? 11.023 0.568 -5.212 1.00 93.25 101 LYS A C 1
ATOM 781 O O . LYS A 1 101 ? 12.010 -0.036 -5.620 1.00 93.25 101 LYS A O 1
ATOM 786 N N . ARG A 1 102 ? 9.867 -0.074 -5.001 1.00 94.75 102 ARG A N 1
ATOM 787 C CA . ARG A 1 102 ? 9.675 -1.495 -5.340 1.00 94.75 102 ARG A CA 1
ATOM 788 C C . ARG A 1 102 ? 9.614 -1.765 -6.849 1.00 94.75 102 ARG A C 1
ATOM 790 O O . ARG A 1 102 ? 9.720 -2.920 -7.249 1.00 94.75 102 ARG A O 1
ATOM 797 N N . LEU A 1 103 ? 9.595 -0.739 -7.709 1.00 91.69 103 LEU A N 1
ATOM 798 C CA . LEU A 1 103 ? 9.861 -0.914 -9.146 1.00 91.69 103 LEU A CA 1
ATOM 799 C C . LEU A 1 103 ? 11.270 -1.457 -9.443 1.00 91.69 103 LEU A C 1
ATOM 801 O O . LEU A 1 103 ? 11.509 -1.931 -10.550 1.00 91.69 103 LEU A O 1
ATOM 805 N N . THR A 1 104 ? 12.194 -1.416 -8.478 1.00 89.38 104 THR A N 1
ATOM 806 C CA . THR A 1 104 ? 13.520 -2.043 -8.571 1.00 89.38 104 THR A CA 1
ATOM 807 C C . THR A 1 104 ? 13.664 -3.249 -7.638 1.00 89.38 104 THR A C 1
ATOM 809 O O . THR A 1 104 ? 14.783 -3.602 -7.271 1.00 89.38 104 THR A O 1
ATOM 812 N N . ASP A 1 105 ? 12.559 -3.876 -7.210 1.00 94.31 105 ASP A N 1
ATOM 813 C CA . ASP A 1 105 ? 12.620 -5.101 -6.402 1.00 94.31 105 ASP A CA 1
ATOM 814 C C . ASP A 1 105 ? 13.349 -6.220 -7.163 1.00 94.31 105 ASP A C 1
ATOM 816 O O . ASP A 1 105 ? 13.263 -6.338 -8.392 1.00 94.31 105 ASP A O 1
ATOM 820 N N . ARG A 1 106 ? 14.055 -7.069 -6.414 1.00 91.38 106 ARG A N 1
ATOM 821 C CA . ARG A 1 106 ? 14.775 -8.232 -6.944 1.00 91.38 106 ARG A CA 1
ATOM 822 C C . ARG A 1 106 ? 13.852 -9.224 -7.663 1.00 91.38 106 ARG A C 1
ATOM 824 O O . ARG A 1 106 ? 14.280 -9.855 -8.625 1.00 91.38 106 ARG A O 1
ATOM 831 N N . VAL A 1 107 ? 12.588 -9.337 -7.253 1.00 93.69 107 VAL A N 1
ATOM 832 C CA . VAL A 1 107 ? 11.605 -10.259 -7.841 1.00 93.69 107 VAL A CA 1
ATOM 833 C C . VAL A 1 107 ? 10.743 -9.560 -8.893 1.00 93.69 107 VAL A C 1
ATOM 835 O O . VAL A 1 107 ? 10.175 -8.499 -8.642 1.00 93.69 107 VAL A O 1
ATOM 838 N N . VAL A 1 108 ? 10.618 -10.180 -10.072 1.00 90.00 108 VAL A N 1
ATOM 839 C CA . VAL A 1 108 ? 9.854 -9.655 -11.223 1.00 90.00 108 VAL A CA 1
ATOM 840 C C . VAL A 1 108 ? 8.396 -9.389 -10.858 1.00 90.00 108 VAL A C 1
ATOM 842 O O . VAL A 1 108 ? 7.897 -8.300 -11.127 1.00 90.00 108 VAL A O 1
ATOM 845 N N . ASP A 1 109 ? 7.737 -10.342 -10.200 1.00 93.12 109 ASP A N 1
ATOM 846 C CA . ASP A 1 109 ? 6.314 -10.241 -9.862 1.00 93.12 109 ASP A CA 1
ATOM 847 C C . ASP A 1 109 ? 6.015 -9.032 -8.978 1.00 93.12 109 ASP A C 1
ATOM 849 O O . ASP A 1 109 ? 5.036 -8.323 -9.203 1.00 93.12 109 ASP A O 1
ATOM 853 N N . VAL A 1 110 ? 6.901 -8.734 -8.022 1.00 95.50 110 VAL A N 1
ATOM 854 C CA . VAL A 1 110 ? 6.790 -7.534 -7.186 1.00 95.50 110 VAL A CA 1
ATOM 855 C C . VAL A 1 110 ? 6.825 -6.281 -8.061 1.00 95.50 110 VAL A C 1
ATOM 857 O O . VAL A 1 110 ? 5.940 -5.432 -7.949 1.00 95.50 110 VAL A O 1
ATOM 860 N N . ARG A 1 111 ? 7.793 -6.185 -8.984 1.00 93.94 111 ARG A N 1
ATOM 861 C CA . ARG A 1 111 ? 7.900 -5.041 -9.906 1.00 93.94 111 ARG A CA 1
ATOM 862 C C . ARG A 1 111 ? 6.654 -4.894 -10.778 1.00 93.94 111 ARG A C 1
ATOM 864 O O . ARG A 1 111 ? 6.188 -3.773 -10.979 1.00 93.94 111 ARG A O 1
ATOM 871 N N . MET A 1 112 ? 6.107 -6.008 -11.269 1.00 89.88 112 MET A N 1
ATOM 872 C CA . MET A 1 112 ? 4.898 -6.017 -12.094 1.00 89.88 112 MET A CA 1
ATOM 873 C C . MET A 1 112 ? 3.673 -5.528 -11.319 1.00 89.88 112 MET A C 1
ATOM 875 O O . MET A 1 112 ? 2.947 -4.678 -11.829 1.00 89.88 112 MET A O 1
ATOM 879 N N . PHE A 1 113 ? 3.472 -5.968 -10.070 1.00 94.19 113 PHE A N 1
ATOM 880 C CA . PHE A 1 113 ? 2.370 -5.455 -9.248 1.00 94.19 113 PHE A CA 1
ATOM 881 C C . PHE A 1 113 ? 2.478 -3.949 -9.014 1.00 94.19 113 PHE A C 1
ATOM 883 O O . PHE A 1 113 ? 1.474 -3.248 -9.129 1.00 94.19 113 PHE A O 1
ATOM 890 N N . VAL A 1 114 ? 3.675 -3.430 -8.726 1.00 94.00 114 VAL A N 1
ATOM 891 C CA . VAL A 1 114 ? 3.867 -1.980 -8.562 1.00 94.00 114 VAL A CA 1
ATOM 892 C C . VAL A 1 114 ? 3.536 -1.250 -9.863 1.00 94.00 114 VAL A C 1
ATOM 894 O O . VAL A 1 114 ? 2.801 -0.264 -9.846 1.00 94.00 114 VAL A O 1
ATOM 897 N N . PHE A 1 115 ? 4.040 -1.749 -10.994 1.00 89.88 115 PHE A N 1
ATOM 898 C CA . PHE A 1 115 ? 3.819 -1.148 -12.307 1.00 89.88 115 PHE A CA 1
ATOM 899 C C . PHE A 1 115 ? 2.334 -1.067 -12.680 1.00 89.88 115 PHE A C 1
ATOM 901 O O . PHE A 1 115 ? 1.882 -0.006 -13.115 1.00 89.88 115 PHE A O 1
ATOM 908 N N . GLU A 1 116 ? 1.570 -2.143 -12.480 1.00 91.62 116 GLU A N 1
ATOM 909 C CA . GLU A 1 116 ? 0.139 -2.161 -12.805 1.00 91.62 116 GLU A CA 1
ATOM 910 C C . GLU A 1 116 ? -0.656 -1.149 -11.966 1.00 91.62 116 GLU A C 1
ATOM 912 O O . GLU A 1 116 ? -1.440 -0.376 -12.517 1.00 91.62 116 GLU A O 1
ATOM 917 N N . HIS A 1 117 ? -0.403 -1.051 -10.659 1.00 92.56 117 HIS A N 1
ATOM 918 C CA . HIS A 1 117 ? -1.090 -0.062 -9.817 1.00 92.56 117 HIS A CA 1
ATOM 919 C C . HIS A 1 117 ? -0.688 1.372 -10.166 1.00 92.56 117 HIS A C 1
ATOM 921 O O . HIS A 1 117 ? -1.540 2.246 -10.277 1.00 92.56 117 HIS A O 1
ATOM 927 N N . VAL A 1 118 ? 0.600 1.616 -10.419 1.00 89.25 118 VAL A N 1
ATOM 928 C CA . VAL A 1 118 ? 1.099 2.919 -10.875 1.00 89.25 118 VAL A CA 1
ATOM 929 C C . VAL A 1 118 ? 0.443 3.347 -12.191 1.00 89.25 118 VAL A C 1
ATOM 931 O O . VAL A 1 118 ? 0.104 4.519 -12.374 1.00 89.25 118 VAL A O 1
ATOM 934 N N . LYS A 1 119 ? 0.247 2.404 -13.115 1.00 87.62 119 LYS A N 1
ATOM 935 C CA . LYS A 1 119 ? -0.462 2.647 -14.370 1.00 87.62 119 LYS A CA 1
ATOM 936 C C . LYS A 1 119 ? -1.912 3.047 -14.102 1.00 87.62 119 LYS A C 1
ATOM 938 O O . LYS A 1 119 ? -2.355 4.038 -14.675 1.00 87.62 119 LYS A O 1
ATOM 943 N N . ILE A 1 120 ? -2.619 2.339 -13.220 1.00 89.00 120 ILE A N 1
ATOM 944 C CA . ILE A 1 120 ? -3.989 2.697 -12.820 1.00 89.00 120 ILE A CA 1
ATOM 945 C C . ILE A 1 120 ? -4.020 4.110 -12.223 1.00 89.00 120 ILE A C 1
ATOM 947 O O . ILE A 1 120 ? -4.824 4.927 -12.659 1.00 89.00 120 ILE A O 1
ATOM 951 N N . CYS A 1 121 ? -3.096 4.443 -11.317 1.00 84.81 121 CYS A N 1
ATOM 952 C CA . CYS A 1 121 ? -2.991 5.777 -10.720 1.00 84.81 121 CYS A CA 1
ATOM 953 C C . CYS A 1 121 ? -2.910 6.897 -11.767 1.00 84.81 121 CYS A C 1
ATOM 955 O O . CYS A 1 121 ? -3.608 7.898 -11.639 1.00 84.81 121 CYS A O 1
ATOM 957 N N . LEU A 1 122 ? -2.057 6.733 -12.785 1.00 83.81 122 LEU A N 1
ATOM 958 C CA . LEU A 1 122 ? -1.868 7.732 -13.841 1.00 83.81 122 LEU A CA 1
ATOM 959 C C . LEU A 1 122 ? -3.030 7.793 -14.831 1.00 83.81 122 LEU A C 1
ATOM 961 O O . LEU A 1 122 ? -3.307 8.861 -15.361 1.00 83.81 122 LEU A O 1
ATOM 965 N N . LEU A 1 123 ? -3.664 6.656 -15.130 1.00 85.12 123 LEU A N 1
ATOM 966 C CA . LEU A 1 123 ? -4.805 6.613 -16.044 1.00 85.12 123 LEU A CA 1
ATOM 967 C C . LEU A 1 123 ? -6.056 7.231 -15.410 1.00 85.12 123 LEU A C 1
ATOM 969 O O . LEU A 1 123 ? -6.825 7.877 -16.116 1.00 85.12 123 LEU A O 1
ATOM 973 N N . SER A 1 124 ? -6.241 7.051 -14.100 1.00 84.44 124 SER A N 1
ATOM 974 C CA . SER A 1 124 ? -7.372 7.611 -13.356 1.00 84.44 124 SER A CA 1
ATOM 975 C C . SER A 1 124 ? -7.253 9.123 -13.151 1.00 84.44 124 SER A C 1
ATOM 977 O O . SER A 1 124 ? -8.248 9.829 -13.283 1.00 84.44 124 SER A O 1
ATOM 979 N N . ASP A 1 125 ? -6.053 9.625 -12.840 1.00 82.94 125 ASP A N 1
ATOM 980 C CA . ASP A 1 125 ? -5.780 11.062 -12.729 1.00 82.94 125 ASP A CA 1
ATOM 981 C C . ASP A 1 125 ? -4.335 11.385 -13.160 1.00 82.94 125 ASP A C 1
ATOM 983 O O . ASP A 1 125 ? -3.398 11.290 -12.358 1.00 82.94 125 ASP A O 1
ATOM 987 N N . PRO A 1 126 ? -4.132 11.803 -14.422 1.00 80.50 126 PRO A N 1
ATOM 988 C CA . PRO A 1 126 ? -2.819 12.206 -14.922 1.00 80.50 126 PRO A CA 1
ATOM 989 C C . PRO A 1 126 ? -2.265 13.481 -14.268 1.00 80.50 126 PRO A C 1
ATOM 991 O O . PRO A 1 126 ? -1.070 13.753 -14.389 1.00 80.50 126 PRO A O 1
ATOM 994 N N . SER A 1 127 ? -3.122 14.280 -13.624 1.00 81.62 127 SER A N 1
ATOM 995 C CA . SER A 1 127 ? -2.790 15.586 -13.040 1.00 81.62 127 SER A CA 1
ATOM 996 C C . SER A 1 127 ? -2.502 15.539 -11.540 1.00 81.62 127 SER A C 1
ATOM 998 O O . SER A 1 127 ? -2.155 16.566 -10.952 1.00 81.62 127 SER A O 1
ATOM 1000 N N . ARG A 1 128 ? -2.603 14.353 -10.928 1.00 84.50 128 ARG A N 1
ATOM 1001 C CA . ARG A 1 128 ? -2.380 14.167 -9.495 1.00 84.50 128 ARG A CA 1
ATOM 1002 C C . ARG A 1 128 ? -1.001 14.678 -9.049 1.00 84.50 128 ARG A C 1
ATOM 1004 O O . ARG A 1 128 ? -0.028 14.538 -9.802 1.00 84.50 128 ARG A O 1
ATOM 1011 N N . PRO A 1 129 ? -0.860 15.181 -7.808 1.00 84.31 129 PRO A N 1
ATOM 1012 C CA . PRO A 1 129 ? 0.405 15.724 -7.298 1.00 84.31 129 PRO A CA 1
ATOM 1013 C C . PRO A 1 129 ? 1.587 14.750 -7.385 1.00 84.31 129 PRO A C 1
ATOM 1015 O O . PRO A 1 129 ? 2.737 15.164 -7.522 1.00 84.31 129 PRO A O 1
ATOM 1018 N N . GLU A 1 130 ? 1.312 13.446 -7.336 1.00 84.62 130 GLU A N 1
ATOM 1019 C CA . GLU A 1 130 ? 2.325 12.395 -7.384 1.00 84.62 130 GLU A CA 1
ATOM 1020 C C . GLU A 1 130 ? 2.767 12.005 -8.803 1.00 84.62 130 GLU A C 1
ATOM 1022 O O . GLU A 1 130 ? 3.758 11.284 -8.964 1.00 84.62 130 GLU A O 1
ATOM 1027 N N . ALA A 1 131 ? 2.079 12.477 -9.850 1.00 83.50 131 ALA A N 1
ATOM 1028 C CA . ALA A 1 131 ? 2.383 12.120 -11.236 1.00 83.50 131 ALA A CA 1
ATOM 1029 C C . ALA A 1 131 ? 3.855 12.384 -11.630 1.00 83.50 131 ALA A C 1
ATOM 1031 O O . ALA A 1 131 ? 4.466 11.497 -12.239 1.00 83.50 131 ALA A O 1
ATOM 1032 N N . PRO A 1 132 ? 4.499 13.510 -11.246 1.00 83.44 132 PRO A N 1
ATOM 1033 C CA . PRO A 1 132 ? 5.916 13.734 -11.536 1.00 83.44 132 PRO A CA 1
ATOM 1034 C C . PRO A 1 132 ? 6.837 12.671 -10.921 1.00 83.44 132 PRO A C 1
ATOM 1036 O O . PRO A 1 132 ? 7.781 12.221 -11.573 1.00 83.44 132 PRO A O 1
ATOM 1039 N N . GLN A 1 133 ? 6.549 12.236 -9.690 1.00 81.38 133 GLN A N 1
ATOM 1040 C CA . GLN A 1 133 ? 7.344 11.238 -8.964 1.00 81.38 133 GLN A CA 1
ATOM 1041 C C . GLN A 1 133 ? 7.215 9.869 -9.636 1.00 81.38 133 GLN A C 1
ATOM 1043 O O . GLN A 1 133 ? 8.215 9.203 -9.910 1.00 81.38 133 GLN A O 1
ATOM 1048 N N . ILE A 1 134 ? 5.986 9.496 -9.999 1.00 80.12 134 ILE A N 1
ATOM 1049 C CA . ILE A 1 134 ? 5.688 8.277 -10.748 1.00 80.12 134 ILE A CA 1
ATOM 1050 C C . ILE A 1 134 ? 6.456 8.243 -12.083 1.00 80.12 134 ILE A C 1
ATOM 1052 O O . ILE A 1 134 ? 7.103 7.247 -12.429 1.00 80.12 134 ILE A O 1
ATOM 1056 N N . ILE A 1 135 ? 6.389 9.334 -12.852 1.00 75.88 135 ILE A N 1
ATOM 1057 C CA . ILE A 1 135 ? 7.014 9.431 -14.177 1.00 75.88 135 ILE A CA 1
ATOM 1058 C C . ILE A 1 135 ? 8.544 9.382 -14.066 1.00 75.88 135 ILE A C 1
ATOM 1060 O O . ILE A 1 135 ? 9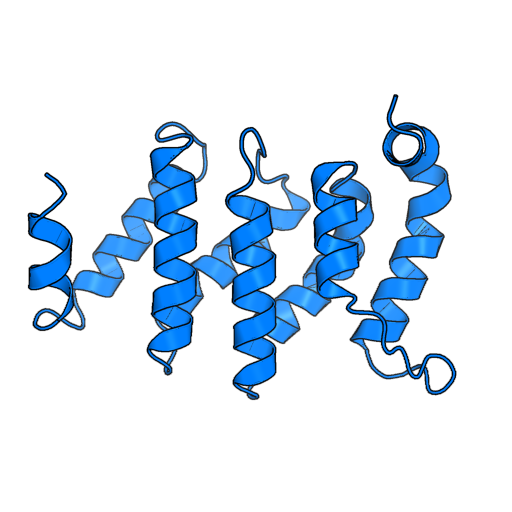.204 8.762 -14.908 1.00 75.88 135 ILE A O 1
ATOM 1064 N N . LEU A 1 136 ? 9.118 10.003 -13.032 1.00 72.69 136 LEU A N 1
ATOM 1065 C CA . LEU A 1 136 ? 10.560 10.014 -12.794 1.00 72.69 136 LEU A CA 1
ATOM 1066 C C . LEU A 1 136 ? 11.101 8.607 -12.508 1.00 72.69 136 LEU A C 1
ATOM 1068 O O . LEU A 1 136 ? 12.067 8.186 -13.148 1.00 72.69 136 LEU A O 1
ATOM 1072 N N . VAL A 1 137 ? 10.457 7.849 -11.616 1.00 66.31 137 VAL A N 1
ATOM 1073 C CA . VAL A 1 137 ? 10.907 6.489 -11.268 1.00 66.31 137 VAL A CA 1
ATOM 1074 C C . VAL A 1 137 ? 10.831 5.559 -12.483 1.00 66.31 137 VAL A C 1
ATOM 1076 O O . VAL A 1 137 ? 11.751 4.776 -12.726 1.00 66.31 137 VAL A O 1
ATOM 1079 N N . ARG A 1 138 ? 9.812 5.713 -13.341 1.00 63.66 138 ARG A N 1
ATOM 1080 C CA . ARG A 1 138 ? 9.720 4.964 -14.605 1.00 63.66 138 ARG A CA 1
ATOM 1081 C C . ARG A 1 138 ? 10.924 5.193 -15.526 1.00 63.66 138 ARG A C 1
ATOM 1083 O O . ARG A 1 138 ? 11.365 4.255 -16.193 1.00 63.66 138 ARG A O 1
ATOM 1090 N N . LYS A 1 139 ? 11.452 6.420 -15.597 1.00 57.28 139 LYS A N 1
ATOM 1091 C CA . LYS A 1 139 ? 12.632 6.724 -16.426 1.00 57.28 139 LYS A CA 1
ATOM 1092 C C . LYS A 1 139 ? 13.893 6.040 -15.898 1.00 57.28 139 LYS A C 1
ATOM 1094 O O . LYS A 1 139 ? 14.681 5.570 -16.709 1.00 57.28 139 LYS A O 1
ATOM 1099 N N . LEU A 1 140 ? 14.049 5.926 -14.578 1.00 51.62 140 LEU A N 1
ATOM 1100 C CA . LEU A 1 140 ? 15.196 5.256 -13.955 1.00 51.62 140 LEU A CA 1
ATOM 1101 C C . LEU A 1 140 ? 15.180 3.737 -14.191 1.00 51.62 140 LEU A C 1
ATOM 1103 O O . LEU A 1 140 ? 16.212 3.150 -14.500 1.00 51.62 140 LEU A O 1
ATOM 1107 N N . VAL A 1 141 ? 14.003 3.106 -14.148 1.00 55.97 141 VAL A N 1
ATOM 1108 C CA . VAL A 1 141 ? 13.852 1.653 -14.376 1.00 55.97 141 VAL A CA 1
ATOM 1109 C C . VAL A 1 141 ? 14.127 1.265 -15.838 1.00 55.97 141 VAL A C 1
ATOM 1111 O O . VAL A 1 141 ? 14.677 0.198 -16.109 1.00 55.97 141 VAL A O 1
ATOM 1114 N N . ARG A 1 142 ? 13.823 2.153 -16.800 1.00 52.47 142 ARG A N 1
ATOM 1115 C CA . ARG A 1 142 ? 14.113 1.942 -18.235 1.00 52.47 142 ARG A CA 1
ATOM 1116 C C . ARG A 1 142 ? 15.607 1.834 -18.565 1.00 52.47 142 ARG A C 1
ATOM 1118 O O . ARG A 1 142 ? 15.928 1.329 -19.635 1.00 52.47 142 ARG A O 1
ATOM 1125 N N . VAL A 1 143 ? 16.506 2.269 -17.681 1.00 49.72 143 VAL A N 1
ATOM 1126 C CA . VAL A 1 143 ? 17.960 2.172 -17.902 1.00 49.72 143 VAL A CA 1
ATOM 1127 C C . VAL A 1 143 ? 18.485 0.743 -17.644 1.00 49.72 143 VAL A C 1
ATOM 1129 O O . VAL A 1 143 ? 19.582 0.419 -18.081 1.00 49.72 143 VAL A O 1
ATOM 1132 N N . GLY A 1 144 ? 17.702 -0.142 -17.003 1.00 46.25 144 GLY A N 1
ATOM 1133 C CA . GLY A 1 144 ? 18.179 -1.458 -16.539 1.00 46.25 144 GLY A CA 1
ATOM 1134 C C . GLY A 1 144 ? 17.626 -2.719 -17.222 1.00 46.25 144 GLY A C 1
ATOM 1135 O O . GLY A 1 144 ? 18.154 -3.796 -16.973 1.00 46.25 144 GLY A O 1
ATOM 1136 N N . SER A 1 145 ? 16.579 -2.658 -18.054 1.00 48.50 145 SER A N 1
ATOM 1137 C CA . SER A 1 145 ? 16.053 -3.863 -18.737 1.00 48.50 145 SER A CA 1
ATOM 1138 C C . SER A 1 145 ? 15.250 -3.508 -19.994 1.00 48.50 145 SER A C 1
ATOM 1140 O O . SER A 1 145 ? 14.058 -3.215 -19.949 1.00 48.50 145 SER A O 1
ATOM 1142 N N . LEU A 1 146 ? 15.926 -3.476 -21.146 1.00 43.50 146 LEU A N 1
ATOM 1143 C CA . LEU A 1 146 ? 15.338 -3.026 -22.415 1.00 43.50 146 LEU A CA 1
ATOM 1144 C C . LEU A 1 146 ? 14.670 -4.134 -23.249 1.00 43.50 146 LEU A C 1
ATOM 1146 O O . LEU A 1 146 ? 13.996 -3.801 -24.217 1.00 43.50 146 LEU A O 1
ATOM 1150 N N . SER A 1 147 ? 14.795 -5.421 -22.919 1.00 44.94 147 SER A N 1
ATOM 1151 C CA . SER A 1 147 ? 14.323 -6.481 -23.829 1.00 44.94 147 SER A CA 1
ATOM 1152 C C . SER A 1 147 ? 12.855 -6.887 -23.652 1.00 44.94 147 SER A C 1
ATOM 1154 O O . SER A 1 147 ? 12.197 -7.185 -24.643 1.00 44.94 147 SER A O 1
ATOM 1156 N N . GLU A 1 148 ? 12.298 -6.867 -22.439 1.00 45.84 148 GLU A N 1
ATOM 1157 C CA . GLU A 1 148 ? 10.968 -7.465 -22.191 1.00 45.84 148 GLU A CA 1
ATOM 1158 C C . GLU A 1 148 ? 9.822 -6.441 -22.152 1.00 45.84 148 GLU A C 1
ATOM 1160 O O . GLU A 1 148 ? 8.694 -6.738 -22.540 1.00 45.84 148 GLU A O 1
ATOM 1165 N N . LEU A 1 149 ? 10.102 -5.193 -21.764 1.00 47.75 149 LEU A N 1
ATOM 1166 C CA . LEU A 1 149 ? 9.071 -4.160 -21.602 1.00 47.75 149 LEU A CA 1
ATOM 1167 C C . LEU A 1 149 ? 8.609 -3.542 -22.939 1.00 47.75 149 LEU A C 1
ATOM 1169 O O . LEU A 1 149 ? 7.513 -2.982 -23.025 1.00 47.75 149 LEU A O 1
ATOM 1173 N N . TYR A 1 150 ? 9.438 -3.626 -23.986 1.00 49.94 150 TYR A N 1
ATOM 1174 C CA . TYR A 1 150 ? 9.163 -3.002 -25.286 1.00 49.94 150 TYR A CA 1
ATOM 1175 C C . TYR A 1 150 ? 7.980 -3.642 -26.017 1.00 49.94 150 TYR A C 1
ATOM 1177 O O . TYR A 1 150 ? 7.231 -2.933 -26.687 1.00 49.94 150 TYR A O 1
ATOM 1185 N N . HIS A 1 151 ? 7.749 -4.947 -25.847 1.00 43.22 151 HIS A N 1
ATOM 1186 C CA . HIS A 1 151 ? 6.703 -5.638 -26.602 1.00 43.22 151 HIS A CA 1
ATOM 1187 C C . HIS A 1 151 ? 5.279 -5.359 -26.102 1.00 43.22 151 HIS A C 1
ATOM 1189 O O . HIS A 1 151 ? 4.341 -5.380 -26.898 1.00 43.22 151 HIS A O 1
ATOM 1195 N N . THR A 1 152 ? 5.113 -5.032 -24.819 1.00 43.06 152 THR A N 1
ATOM 1196 C CA . THR A 1 152 ? 3.789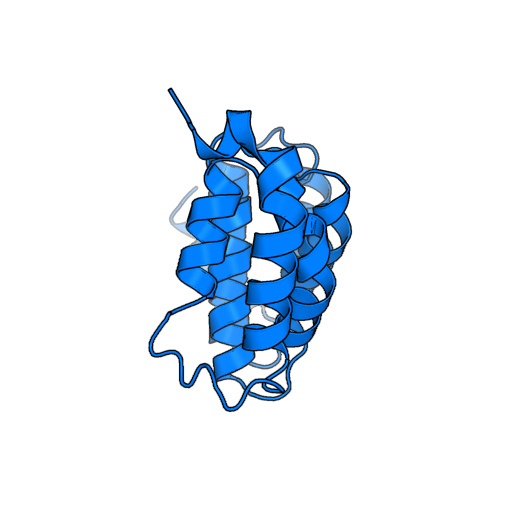 -4.772 -24.225 1.00 43.06 152 THR A CA 1
ATOM 1197 C C . THR A 1 152 ? 3.403 -3.291 -24.287 1.00 43.06 152 THR A C 1
ATOM 1199 O O . THR A 1 152 ? 2.223 -2.957 -24.365 1.00 43.06 152 THR A O 1
ATOM 1202 N N . ILE A 1 153 ? 4.380 -2.376 -24.293 1.00 45.75 153 ILE A N 1
ATOM 1203 C CA . ILE A 1 153 ? 4.122 -0.928 -24.210 1.00 45.75 153 ILE A CA 1
ATOM 1204 C C . ILE A 1 153 ? 3.664 -0.319 -25.548 1.00 45.75 153 ILE A C 1
ATOM 1206 O O . ILE A 1 153 ? 2.852 0.601 -25.528 1.00 45.75 153 ILE A O 1
ATOM 1210 N N . TYR A 1 154 ? 4.104 -0.841 -26.697 1.00 42.56 154 TYR A N 1
ATOM 1211 C CA . TYR A 1 154 ? 3.744 -0.299 -28.022 1.00 42.56 154 TYR A CA 1
ATOM 1212 C C . TYR A 1 154 ? 2.400 -0.794 -28.587 1.00 42.56 154 TYR A C 1
ATOM 1214 O O . TYR A 1 154 ? 2.085 -0.525 -29.738 1.00 42.56 154 TYR A O 1
ATOM 1222 N N . ARG A 1 155 ? 1.589 -1.520 -27.804 1.00 40.97 155 ARG A N 1
ATOM 1223 C CA . ARG A 1 155 ? 0.220 -1.906 -28.208 1.00 40.97 155 ARG A CA 1
ATOM 1224 C C . ARG A 1 155 ? -0.887 -1.037 -27.608 1.00 40.97 155 ARG A C 1
ATOM 1226 O O . ARG A 1 155 ? -2.053 -1.294 -27.882 1.00 40.97 155 ARG A O 1
ATOM 1233 N N . LEU A 1 156 ? -0.549 -0.047 -26.783 1.00 44.34 156 LEU A N 1
ATOM 1234 C CA . LEU A 1 156 ? -1.531 0.816 -26.111 1.00 44.34 156 LEU A CA 1
ATOM 1235 C C . LEU A 1 156 ? -1.342 2.315 -26.405 1.00 44.34 156 LEU A C 1
ATOM 1237 O O . LEU A 1 156 ? -1.939 3.139 -25.716 1.00 44.34 156 LEU A O 1
ATOM 1241 N N . PHE A 1 157 ? -0.551 2.652 -27.428 1.00 41.69 157 PHE A N 1
ATOM 1242 C CA . PHE A 1 157 ? -0.511 3.964 -28.077 1.00 41.69 157 PHE A CA 1
ATOM 1243 C C . PHE A 1 157 ? -0.434 3.774 -29.587 1.00 41.69 157 PHE A C 1
ATOM 1245 O O . PHE A 1 157 ? 0.354 2.894 -30.004 1.00 41.69 157 PHE A O 1
#

InterPro domains:
  IPR016024 Armadillo-type fold [SSF48371] (5-112)
  IPR039776 Sister chromatid cohesion protein Pds5 [PTHR12663] (1-135)

Secondary structure (DSSP, 8-state):
--HHHHHHHHHHHHHHHHHHHHHTS--TT------HHHHHHHHHHH-GGGGGGGHHHHHHHHT-SSHHHHHHHHHHHHHHHTSTT----GGGHHHHHHHHHGGG-SSHHHHHHHHHHHHHHHHH-TTSTTHHHHHHHHHHHTTT--SSSHHHHTT--

Organism: Gossypium barbadense (NCBI:txid3634)

Sequence (157 aa):
MNVIEQCSKKLEAGIKQILISVMSGDNQLIKSEIDYHEVIYGIYHCAPQILSGVVPYLTGELLADQLDTRLKAVRLVGSLFALPGANICEAFQPIFLEFLKRLTDRVVDVRMFVFEHVKICLLSDPSRPEAPQIILVRKLVRVGSLSELYHTIYRLF

pLDDT: mean 81.89, std 16.33, range [40.97, 97.88]

Radius of gyration: 16.86 Å; chains: 1; bounding box: 42×32×50 Å

Foldseek 3Di:
DDPCLVCVVVCLVVLLVVLCCVLVVVDPPPPDPDPVLVVLLVCLVRPVVSCLSCLVSLLCQCVDPDPVSVLSSLLSLLSSLLDAPDQQDPSCVVVVLSSLVQCPPPDPSSVVSSVVSLVSNCVRPVPHPCNVVSVVSVVVSCVPDPPPPVVPPVVPD